Protein AF-J0L751-F1 (afdb_monomer_lite)

Secondary structure (DSSP, 8-state):
--HHHHHHHHHHHHHHHS--HHHHTT---TT-EE-HHHHHHHHTS-HHHHHHHHHHTTSEEE-TTS-EEE-TTTGGGEEEE-SSS-EEEEEGGGT-

pLDDT: mean 87.76, std 7.77, range [63.56, 96.62]

Foldseek 3Di:
DFPVVLVVVQVVVCVVPVDGPCVVVVHDQPPPWAFLCRLCVRVVHHSVVSLVLCVVVQQWDQDPVRAIDGDPVNVVFWDFDDDPHTTITGRNVSSD

Structure (mmCIF, N/CA/C/O backbone):
data_AF-J0L751-F1
#
_entry.id   AF-J0L751-F1
#
loop_
_atom_site.group_PDB
_atom_site.id
_atom_site.type_symbol
_atom_site.label_atom_id
_atom_site.label_alt_id
_atom_site.label_comp_id
_atom_site.label_asym_id
_atom_site.label_entity_id
_atom_site.label_seq_id
_atom_site.pdbx_PDB_ins_code
_atom_site.Cartn_x
_atom_site.Cartn_y
_atom_site.Cartn_z
_atom_site.occupancy
_atom_site.B_iso_or_equiv
_atom_site.auth_seq_id
_atom_site.auth_comp_id
_atom_site.auth_asym_id
_atom_site.auth_atom_id
_atom_site.pdbx_PDB_model_num
ATOM 1 N N . MET A 1 1 ? -6.114 16.726 13.302 1.00 63.56 1 MET A N 1
ATOM 2 C CA . MET A 1 1 ? -5.493 15.385 13.363 1.00 63.56 1 MET A CA 1
ATOM 3 C C . MET A 1 1 ? -5.530 14.794 11.959 1.00 63.56 1 MET A C 1
ATOM 5 O O . MET A 1 1 ? -6.594 14.843 11.349 1.00 63.56 1 MET A O 1
ATOM 9 N N . ASN A 1 2 ? -4.400 14.340 11.406 1.00 77.56 2 ASN A N 1
ATOM 10 C CA . ASN A 1 2 ? -4.378 13.682 10.088 1.00 77.56 2 ASN A CA 1
ATOM 11 C C . ASN A 1 2 ? -5.058 12.297 10.167 1.00 77.56 2 ASN A C 1
ATOM 13 O O . ASN A 1 2 ? -5.437 11.855 11.253 1.00 77.56 2 ASN A O 1
ATOM 17 N N . LEU A 1 3 ? -5.289 11.646 9.023 1.00 76.94 3 LEU A N 1
ATOM 18 C CA . LEU A 1 3 ? -5.998 10.361 8.986 1.00 76.94 3 LEU A CA 1
ATOM 19 C C . LEU A 1 3 ? -5.233 9.262 9.740 1.00 76.94 3 LEU A C 1
ATOM 21 O O . LEU A 1 3 ? -5.846 8.497 10.472 1.00 76.94 3 LEU A O 1
ATOM 25 N N . ILE A 1 4 ? -3.906 9.234 9.613 1.00 77.56 4 ILE A N 1
ATOM 26 C CA . ILE A 1 4 ? -3.043 8.271 10.307 1.00 77.56 4 ILE A CA 1
ATOM 27 C C . ILE A 1 4 ? -3.163 8.394 11.822 1.00 77.56 4 ILE A C 1
ATOM 29 O O . ILE A 1 4 ? -3.476 7.410 12.477 1.00 77.56 4 ILE A O 1
ATOM 33 N N . GLY A 1 5 ? -3.046 9.605 12.369 1.00 81.19 5 GLY A N 1
ATOM 34 C CA . GLY A 1 5 ? -3.197 9.819 13.806 1.00 81.19 5 GLY A CA 1
ATOM 35 C C . GLY A 1 5 ? -4.586 9.433 14.322 1.00 81.19 5 GLY A C 1
ATOM 36 O O . GLY A 1 5 ? -4.708 8.998 15.460 1.00 81.19 5 GLY A O 1
ATOM 37 N N . GLN A 1 6 ? -5.633 9.535 13.491 1.00 84.38 6 GLN A N 1
ATOM 38 C CA . GLN A 1 6 ? -6.958 9.009 13.845 1.00 84.38 6 GLN A CA 1
ATOM 39 C C . GLN A 1 6 ? -6.972 7.473 13.894 1.00 84.38 6 GLN A C 1
ATOM 41 O O . GLN A 1 6 ? -7.586 6.922 14.799 1.00 84.38 6 GLN A O 1
ATOM 46 N N . ILE A 1 7 ? -6.303 6.790 12.959 1.00 84.00 7 ILE A N 1
ATOM 47 C CA . ILE A 1 7 ? -6.225 5.319 12.914 1.00 84.00 7 ILE A CA 1
ATOM 48 C C . ILE A 1 7 ? -5.348 4.770 14.046 1.00 84.00 7 ILE A C 1
ATOM 50 O O . ILE A 1 7 ? -5.717 3.790 14.687 1.00 84.00 7 ILE A O 1
ATOM 54 N N . GLU A 1 8 ? -4.214 5.405 14.338 1.00 84.56 8 GLU A N 1
ATOM 55 C CA . GLU A 1 8 ? -3.333 5.019 15.447 1.00 84.56 8 GLU A CA 1
ATOM 56 C C . GLU A 1 8 ? -4.034 5.179 16.800 1.00 84.56 8 GLU A C 1
ATOM 58 O O . GLU A 1 8 ? -3.991 4.272 17.631 1.00 84.56 8 GLU A O 1
ATOM 63 N N . LEU A 1 9 ? -4.729 6.305 17.007 1.00 86.62 9 LEU A N 1
ATOM 64 C CA . LEU A 1 9 ? -5.520 6.539 18.215 1.00 86.62 9 LEU A CA 1
ATOM 65 C C . LEU A 1 9 ? -6.653 5.513 18.347 1.00 86.62 9 LEU A C 1
ATOM 67 O O . LEU A 1 9 ? -6.886 5.001 19.439 1.00 86.62 9 LEU A O 1
ATOM 71 N N . ASP A 1 10 ? -7.333 5.200 17.241 1.00 87.12 10 ASP A N 1
ATOM 72 C CA . ASP A 1 10 ? -8.372 4.170 17.203 1.00 87.12 10 ASP A CA 1
ATOM 73 C C . ASP A 1 10 ? -7.823 2.794 17.577 1.00 87.12 10 ASP A C 1
ATOM 75 O O . ASP A 1 10 ? -8.402 2.103 18.406 1.00 87.12 10 ASP A O 1
ATOM 79 N N . THR A 1 11 ? -6.662 2.432 17.028 1.00 85.31 11 THR A N 1
ATOM 80 C CA . THR A 1 11 ? -5.993 1.152 17.292 1.00 85.31 11 THR A CA 1
ATOM 81 C C . THR A 1 11 ? -5.583 1.047 18.759 1.00 85.31 11 THR A C 1
ATOM 83 O O . THR A 1 11 ? -5.820 0.027 19.404 1.00 85.31 11 THR A O 1
ATOM 86 N N . LEU A 1 12 ? -5.008 2.118 19.315 1.00 88.25 12 LEU A N 1
ATOM 87 C CA . LEU A 1 12 ? -4.658 2.188 20.730 1.00 88.25 12 LEU A CA 1
ATOM 88 C C . LEU A 1 12 ? -5.900 2.032 21.616 1.00 88.25 12 LEU A C 1
ATOM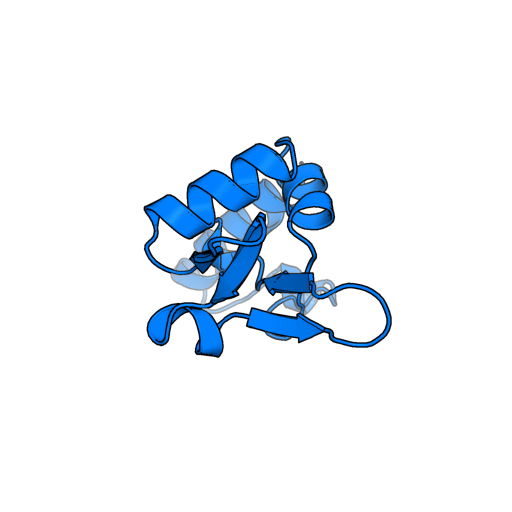 90 O O . LEU A 1 12 ? -5.862 1.280 22.588 1.00 88.25 12 LEU A O 1
ATOM 94 N N . HIS A 1 13 ? -6.988 2.729 21.278 1.00 87.94 13 HIS A N 1
ATOM 95 C CA . HIS A 1 13 ? -8.239 2.655 22.024 1.00 87.94 13 HIS A CA 1
ATOM 96 C C . HIS A 1 13 ? -8.845 1.250 21.959 1.00 87.94 13 HIS A C 1
ATOM 98 O O . HIS A 1 13 ? -9.122 0.669 23.005 1.00 87.94 13 HIS A O 1
ATOM 104 N N . LYS A 1 14 ? -8.940 0.665 20.759 1.00 87.44 14 LYS A N 1
ATOM 105 C CA . LYS A 1 14 ? -9.445 -0.694 20.533 1.00 87.44 14 LYS A CA 1
ATOM 106 C C . LYS A 1 14 ? -8.662 -1.728 21.337 1.00 87.44 14 LYS A C 1
ATOM 108 O O . LYS A 1 14 ? -9.268 -2.581 21.963 1.00 87.44 14 LYS A O 1
ATOM 113 N N . ASN A 1 15 ? -7.339 -1.604 21.433 1.00 87.25 15 ASN A N 1
ATOM 114 C CA . ASN A 1 15 ? -6.521 -2.510 22.252 1.00 87.25 15 ASN A CA 1
ATOM 115 C C . ASN A 1 15 ? -6.769 -2.389 23.769 1.00 87.25 15 ASN A C 1
ATOM 117 O O . ASN A 1 15 ? -6.386 -3.281 24.522 1.00 87.25 15 ASN A O 1
ATOM 121 N N . GLN A 1 16 ? -7.348 -1.279 24.238 1.00 91.44 16 GLN A N 1
ATOM 122 C CA . GLN A 1 16 ? -7.658 -1.049 25.654 1.00 91.44 16 GLN A CA 1
ATOM 123 C C . GLN A 1 16 ? -9.111 -1.377 26.005 1.00 91.44 16 GLN A C 1
ATOM 125 O O . GLN A 1 16 ? -9.388 -1.732 27.150 1.00 91.44 16 GLN A O 1
ATOM 130 N N . THR A 1 17 ? -10.034 -1.204 25.058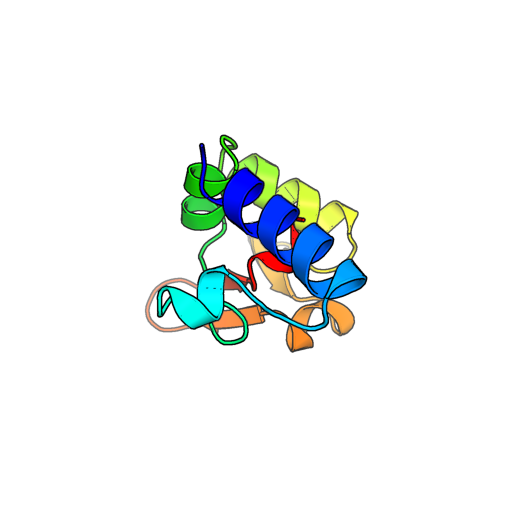 1.00 91.56 17 THR A N 1
ATOM 131 C CA . THR A 1 17 ? -11.481 -1.250 25.313 1.00 91.56 17 THR A CA 1
ATOM 132 C C . THR A 1 17 ? -12.233 -2.278 24.469 1.00 91.56 17 THR A C 1
ATOM 134 O O . THR A 1 17 ? -13.421 -2.469 24.705 1.00 91.56 17 THR A O 1
ATOM 137 N N . ASP A 1 18 ? -11.574 -2.918 23.498 1.00 87.25 18 ASP A N 1
ATOM 138 C CA . ASP A 1 18 ? -12.174 -3.710 22.413 1.00 87.25 18 ASP A CA 1
ATOM 139 C C . ASP A 1 18 ? -13.167 -2.924 21.525 1.00 87.25 18 ASP A C 1
ATOM 141 O O . ASP A 1 18 ? -13.905 -3.506 20.730 1.00 87.25 18 ASP A O 1
ATOM 145 N N . GLU A 1 19 ? -13.169 -1.585 21.588 1.00 86.50 19 GLU A N 1
ATOM 146 C CA . GLU A 1 19 ? -14.060 -0.729 20.795 1.00 86.50 19 GLU A CA 1
ATOM 147 C C . GLU A 1 19 ? -13.300 0.092 19.738 1.00 86.50 19 GLU A C 1
ATOM 149 O O . GLU A 1 19 ? -12.307 0.744 20.048 1.00 86.50 19 GLU A O 1
ATOM 154 N N . SER A 1 20 ? -13.806 0.151 18.497 1.00 81.81 20 SER A N 1
ATOM 155 C CA . SER A 1 20 ? -13.319 1.102 17.480 1.00 81.81 20 SER A CA 1
ATOM 156 C C . SER A 1 20 ? -14.161 2.383 17.478 1.00 81.81 20 SER A C 1
ATOM 158 O O . SER A 1 20 ? -15.370 2.379 17.229 1.00 81.81 20 SER A O 1
ATOM 160 N N . LEU A 1 21 ? -13.508 3.513 17.731 1.00 83.44 21 LEU A N 1
ATOM 161 C CA . LEU A 1 21 ? -14.060 4.858 17.587 1.00 83.44 21 LEU A CA 1
ATOM 162 C C . LEU A 1 21 ? -14.331 5.195 16.116 1.00 83.44 21 LEU A C 1
ATOM 164 O O . LEU A 1 21 ? -15.305 5.882 15.814 1.00 83.44 21 LEU A O 1
ATOM 168 N N . LEU A 1 22 ? -13.496 4.718 15.192 1.00 84.19 22 LEU A N 1
ATOM 169 C CA . LEU A 1 22 ? -13.682 4.933 13.758 1.00 84.19 22 LEU A CA 1
ATOM 170 C C . LEU A 1 22 ? -14.909 4.190 13.231 1.00 84.19 22 LEU A C 1
ATOM 172 O O . LEU A 1 22 ? -15.711 4.805 12.526 1.00 84.19 22 LEU A O 1
ATOM 176 N N . GLU A 1 23 ? -15.121 2.936 13.636 1.00 82.31 23 GLU A N 1
ATOM 177 C CA . GLU A 1 23 ? -16.338 2.189 13.293 1.00 82.31 23 GLU A CA 1
ATOM 178 C C . 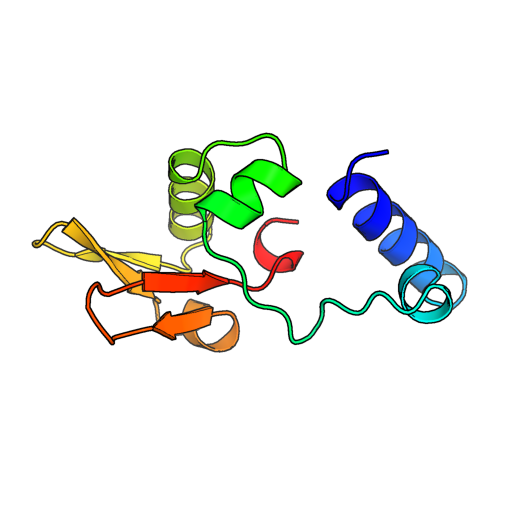GLU A 1 23 ? -17.590 2.871 13.857 1.00 82.31 23 GLU A C 1
ATOM 180 O O . GLU A 1 23 ? -18.568 3.053 13.128 1.00 82.31 23 GLU A O 1
ATOM 185 N N . LYS A 1 24 ? -17.543 3.349 15.112 1.00 79.62 24 LYS A N 1
ATOM 186 C CA . LYS A 1 24 ? -18.628 4.146 15.720 1.00 79.62 24 LYS A CA 1
ATOM 187 C C . LYS A 1 24 ? -18.935 5.430 14.935 1.00 79.62 24 LYS A C 1
ATOM 189 O O . LYS A 1 24 ? -20.070 5.898 14.943 1.00 79.62 24 LYS A O 1
ATOM 194 N N . LEU A 1 25 ? -17.945 5.985 14.234 1.00 77.81 25 LEU A N 1
ATOM 195 C CA . LEU A 1 25 ? -18.079 7.147 13.347 1.00 77.81 25 LEU A CA 1
ATOM 196 C C . LEU A 1 25 ? -18.378 6.769 11.882 1.00 77.81 25 LEU A C 1
ATOM 198 O O . LEU A 1 25 ? -18.350 7.641 11.011 1.00 77.81 25 LEU A O 1
ATOM 202 N N . GLY A 1 26 ? -18.646 5.491 11.591 1.00 74.50 26 GLY A N 1
ATOM 203 C CA . GLY A 1 26 ? -18.955 4.986 10.250 1.00 74.50 26 GLY A CA 1
ATOM 204 C C . GLY A 1 26 ? -17.756 4.923 9.298 1.00 74.50 26 GLY A C 1
ATOM 205 O O . GLY A 1 26 ? -17.938 4.824 8.085 1.00 74.50 26 GLY A O 1
ATOM 206 N N . LYS A 1 27 ? -16.527 5.003 9.815 1.00 76.94 27 LYS A N 1
ATOM 207 C CA . LYS A 1 27 ? -15.286 4.905 9.039 1.00 76.94 27 LYS A CA 1
ATOM 208 C C . LYS A 1 27 ? -14.685 3.512 9.222 1.00 76.94 27 LYS A C 1
ATOM 210 O O . LYS A 1 27 ? -14.143 3.216 10.278 1.00 76.94 27 LYS A O 1
ATOM 215 N N . ASN A 1 28 ? -14.736 2.679 8.185 1.00 75.00 28 ASN A N 1
ATOM 216 C CA . ASN A 1 28 ? -14.063 1.378 8.161 1.00 75.00 28 ASN A CA 1
ATOM 217 C C . ASN A 1 28 ? -13.089 1.321 6.970 1.00 75.00 28 ASN A C 1
ATOM 219 O O . ASN A 1 28 ? -13.467 1.624 5.837 1.00 75.00 28 ASN A O 1
ATOM 223 N N . PHE A 1 29 ? -11.836 0.942 7.240 1.00 75.94 29 PHE A N 1
ATOM 224 C CA . PHE A 1 29 ? -10.762 0.843 6.249 1.00 75.94 29 PHE A CA 1
ATOM 225 C C . PHE A 1 29 ? -10.268 -0.591 6.001 1.00 75.94 29 PHE A C 1
ATOM 227 O O . PHE A 1 29 ? -9.423 -0.766 5.126 1.00 75.94 29 PHE A O 1
ATOM 234 N N . GLU A 1 30 ? -10.781 -1.607 6.710 1.00 70.00 30 GLU A N 1
ATOM 235 C CA . GLU A 1 30 ? -10.302 -3.001 6.619 1.00 70.00 30 GLU A CA 1
ATOM 236 C C . GLU A 1 30 ? -10.345 -3.534 5.181 1.00 70.00 30 GLU A C 1
ATOM 238 O O . GLU A 1 30 ? -9.410 -4.186 4.723 1.00 70.00 30 GLU A O 1
ATOM 243 N N . ASN A 1 31 ? -11.381 -3.165 4.425 1.00 72.69 31 ASN A N 1
ATOM 244 C CA . ASN A 1 31 ? -11.569 -3.586 3.033 1.00 72.69 31 ASN A CA 1
ATOM 245 C C . ASN A 1 31 ? -11.276 -2.471 2.015 1.00 72.69 31 ASN A C 1
ATOM 247 O O . ASN A 1 31 ? -11.712 -2.537 0.865 1.00 72.69 31 ASN A O 1
ATOM 251 N N . SER A 1 32 ? -10.579 -1.413 2.436 1.00 86.94 32 SER A N 1
ATOM 252 C CA . SER A 1 32 ? -10.237 -0.287 1.569 1.00 86.94 32 SER A CA 1
ATOM 253 C C . SER A 1 32 ? -8.819 -0.418 1.026 1.00 86.94 32 SER A C 1
ATOM 255 O O . SER A 1 32 ? -7.867 -0.650 1.769 1.00 86.94 32 SER A O 1
ATOM 257 N N . TYR A 1 33 ? -8.678 -0.194 -0.280 1.00 92.19 33 TYR A N 1
ATOM 258 C CA . TYR A 1 33 ? -7.401 -0.253 -0.983 1.00 92.19 33 TYR A CA 1
ATOM 259 C C . TYR A 1 33 ? -7.114 1.084 -1.654 1.00 92.19 33 TYR A C 1
ATOM 261 O O . TYR A 1 33 ? -7.966 1.642 -2.353 1.00 92.19 33 TYR A O 1
ATOM 269 N N . PHE A 1 34 ? -5.887 1.562 -1.490 1.00 92.88 34 PHE A N 1
ATOM 270 C CA . PHE A 1 34 ? -5.465 2.889 -1.919 1.00 92.88 34 PHE A CA 1
ATOM 271 C C . PHE A 1 34 ? -4.217 2.815 -2.791 1.00 92.88 34 PHE A C 1
ATOM 273 O O . PHE A 1 34 ? -3.319 2.008 -2.555 1.00 92.88 34 PHE A O 1
ATOM 280 N N . LEU A 1 35 ? -4.136 3.676 -3.799 1.00 94.25 35 LEU A N 1
ATOM 281 C CA . LEU A 1 35 ? -2.913 3.861 -4.572 1.00 94.25 35 LEU A CA 1
ATOM 282 C C . LEU A 1 35 ? -1.794 4.393 -3.663 1.00 94.25 35 LEU A C 1
ATOM 284 O O . LEU A 1 35 ? -2.071 5.161 -2.738 1.00 94.25 35 LEU A O 1
ATOM 288 N N . PRO A 1 36 ? -0.516 4.117 -3.977 1.00 94.56 36 PRO A N 1
ATOM 289 C CA . PRO A 1 36 ? 0.614 4.707 -3.261 1.00 94.56 36 PRO A CA 1
ATOM 290 C C . PRO A 1 36 ? 0.543 6.238 -3.155 1.00 94.56 36 PRO A C 1
ATOM 292 O O . PRO A 1 36 ? 0.930 6.817 -2.147 1.00 94.56 36 PRO A O 1
ATOM 295 N N . THR A 1 37 ? 0.002 6.918 -4.169 1.00 94.12 37 THR A N 1
ATOM 296 C CA . THR A 1 37 ? -0.207 8.375 -4.153 1.00 94.12 37 THR A CA 1
ATOM 297 C C . THR A 1 37 ? -1.324 8.823 -3.211 1.00 94.12 37 THR A C 1
ATOM 299 O O . THR A 1 37 ? -1.240 9.912 -2.648 1.00 94.12 37 THR A O 1
ATOM 302 N N . GLU A 1 38 ? -2.368 8.014 -3.033 1.00 92.75 38 GLU A N 1
ATOM 303 C CA . GLU A 1 38 ? -3.451 8.273 -2.079 1.00 92.75 38 GLU A CA 1
ATOM 304 C C . GLU A 1 38 ? -2.956 8.049 -0.649 1.00 92.75 38 GLU A C 1
ATOM 306 O O . GLU A 1 38 ? -3.136 8.925 0.195 1.00 92.75 38 GLU A O 1
ATOM 311 N N . LEU A 1 39 ? -2.239 6.947 -0.411 1.00 91.88 39 LEU A N 1
ATOM 312 C CA . LEU A 1 39 ? -1.580 6.664 0.867 1.00 91.88 39 LEU A CA 1
ATOM 313 C C . LEU A 1 39 ? -0.593 7.765 1.243 1.00 91.88 39 LEU A C 1
ATOM 315 O O . LEU A 1 39 ? -0.636 8.258 2.363 1.00 91.88 39 LEU A O 1
ATOM 319 N N . GLY A 1 40 ? 0.219 8.223 0.288 1.00 91.00 40 GLY A N 1
ATOM 320 C CA . GLY A 1 40 ? 1.146 9.327 0.507 1.00 91.00 40 GLY A CA 1
ATOM 321 C C . GLY A 1 40 ? 0.438 10.593 0.999 1.00 91.00 40 GLY A C 1
ATOM 322 O O . GLY A 1 40 ? 0.831 11.184 2.001 1.00 91.00 40 GLY A O 1
ATOM 323 N N . LYS A 1 41 ? -0.688 10.973 0.379 1.00 89.69 41 LYS A N 1
ATOM 324 C CA . LYS A 1 41 ? -1.490 12.119 0.850 1.00 89.69 41 LYS A CA 1
ATOM 325 C C . LYS A 1 41 ? -2.008 11.930 2.278 1.00 89.69 41 LYS A C 1
ATOM 327 O O . LYS A 1 41 ? -2.094 12.905 3.019 1.00 89.69 41 LYS A O 1
ATOM 332 N N . MET A 1 42 ? -2.365 10.704 2.659 1.00 85.50 42 MET A N 1
ATOM 333 C CA . MET A 1 42 ? -2.872 10.388 3.998 1.00 85.50 42 MET A CA 1
ATOM 334 C C . MET A 1 42 ? -1.768 10.427 5.060 1.00 85.50 42 MET A C 1
ATOM 336 O O . MET A 1 42 ? -2.032 10.867 6.181 1.00 85.50 42 MET A O 1
ATOM 340 N N . THR A 1 43 ? -0.552 10.006 4.703 1.00 82.81 43 THR A N 1
ATOM 341 C CA . THR A 1 43 ? 0.611 9.898 5.599 1.00 82.81 43 THR A CA 1
ATOM 342 C C . THR A 1 43 ? 1.521 11.129 5.585 1.00 82.81 43 THR A C 1
ATOM 344 O O . THR A 1 43 ? 2.411 11.234 6.424 1.00 82.81 43 THR A O 1
ATOM 347 N N . GLY A 1 44 ? 1.313 12.073 4.662 1.00 87.12 44 GLY A N 1
ATOM 348 C CA . GLY A 1 44 ? 2.210 13.215 4.461 1.00 87.12 44 GLY A CA 1
ATOM 349 C C . GLY A 1 44 ? 3.479 12.875 3.668 1.00 87.12 44 GLY A C 1
ATOM 350 O O . GLY A 1 44 ? 4.466 13.594 3.776 1.00 87.12 44 GLY A O 1
ATOM 351 N N . MET A 1 45 ? 3.455 11.796 2.883 1.00 89.62 45 MET A N 1
ATOM 352 C CA . MET A 1 45 ? 4.556 11.320 2.039 1.00 89.62 45 MET A CA 1
ATOM 353 C C . MET A 1 45 ? 4.207 11.434 0.547 1.00 89.62 45 MET A C 1
ATOM 355 O O . MET A 1 45 ? 3.051 11.577 0.145 1.00 89.62 45 MET A O 1
ATOM 359 N N . SER A 1 46 ? 5.200 11.323 -0.324 1.00 95.56 46 SER A N 1
ATOM 360 C CA . SER A 1 46 ? 4.983 11.113 -1.755 1.00 95.56 46 SER A CA 1
ATOM 361 C C . SER A 1 46 ? 4.631 9.652 -2.060 1.00 95.56 46 SER A C 1
ATOM 363 O O . SER A 1 46 ? 4.999 8.726 -1.339 1.00 95.56 46 SER A O 1
ATOM 365 N N . GLY A 1 47 ? 3.977 9.407 -3.200 1.00 94.44 47 GLY A N 1
ATOM 366 C CA . GLY A 1 47 ? 3.741 8.032 -3.658 1.00 94.44 47 GLY A CA 1
ATOM 367 C C . GLY A 1 47 ? 5.032 7.255 -3.953 1.00 94.44 47 GLY A C 1
ATOM 368 O O . GLY A 1 47 ? 5.037 6.029 -3.883 1.00 94.44 47 GLY A O 1
ATOM 369 N N . ALA A 1 48 ? 6.135 7.948 -4.257 1.00 95.50 48 ALA A N 1
ATOM 370 C CA . ALA A 1 48 ? 7.443 7.325 -4.443 1.00 95.50 48 ALA A CA 1
ATOM 371 C C . ALA A 1 48 ? 8.007 6.796 -3.115 1.00 95.50 48 ALA A C 1
ATOM 373 O O . ALA A 1 48 ? 8.491 5.668 -3.066 1.00 95.50 48 ALA A O 1
ATOM 374 N N . GLU A 1 49 ? 7.876 7.569 -2.035 1.00 96.00 49 GLU A N 1
ATOM 375 C CA . GLU A 1 49 ? 8.260 7.137 -0.687 1.00 96.00 49 GLU A CA 1
ATOM 376 C C . GLU A 1 49 ? 7.426 5.943 -0.219 1.00 96.00 49 GLU A C 1
ATOM 378 O O . GLU A 1 49 ? 7.988 4.974 0.286 1.00 96.00 49 GLU A O 1
ATOM 383 N N . ILE A 1 50 ? 6.112 5.953 -0.470 1.00 96.31 50 ILE A N 1
ATOM 384 C CA . ILE A 1 50 ? 5.250 4.799 -0.172 1.00 96.31 50 ILE A CA 1
ATOM 385 C C . ILE A 1 50 ? 5.710 3.552 -0.930 1.00 96.31 50 ILE A C 1
ATOM 387 O O . ILE A 1 50 ? 5.821 2.479 -0.338 1.00 96.31 50 ILE A O 1
ATOM 391 N N . ASN A 1 51 ? 6.032 3.681 -2.220 1.00 96.31 51 ASN A N 1
ATOM 392 C CA . ASN A 1 51 ? 6.524 2.544 -2.994 1.00 96.31 51 ASN A CA 1
ATOM 393 C C . ASN A 1 51 ? 7.830 1.971 -2.431 1.00 96.31 51 ASN A C 1
ATOM 395 O O . ASN A 1 51 ? 7.977 0.751 -2.359 1.00 96.31 51 ASN A O 1
ATOM 399 N N . LEU A 1 52 ? 8.740 2.842 -1.993 1.00 95.62 52 LEU A N 1
ATOM 400 C CA . LEU A 1 52 ? 9.995 2.439 -1.369 1.00 95.62 52 LEU A CA 1
ATOM 401 C C . LEU A 1 52 ? 9.770 1.743 -0.018 1.00 95.62 52 LEU A C 1
ATOM 403 O O . LEU A 1 52 ? 10.477 0.793 0.304 1.00 95.62 52 LEU A O 1
ATOM 407 N N . ILE A 1 53 ? 8.793 2.190 0.780 1.00 95.25 53 ILE A N 1
ATOM 408 C CA . ILE A 1 53 ? 8.420 1.527 2.041 1.00 95.25 53 ILE A CA 1
ATOM 409 C C . ILE A 1 53 ? 7.917 0.110 1.765 1.00 95.25 53 ILE A C 1
ATOM 411 O O . ILE A 1 53 ? 8.394 -0.836 2.384 1.00 95.25 53 ILE A O 1
ATOM 415 N N . LEU A 1 54 ? 6.993 -0.050 0.817 1.00 95.94 54 LEU A N 1
ATOM 416 C CA . LEU A 1 54 ? 6.428 -1.352 0.451 1.00 95.94 54 LEU A CA 1
ATOM 417 C C . LEU A 1 54 ? 7.496 -2.318 -0.085 1.00 95.94 54 LEU A C 1
ATOM 419 O O . LEU A 1 54 ? 7.480 -3.504 0.241 1.00 95.94 54 LEU A O 1
ATOM 423 N N . GLU A 1 55 ? 8.447 -1.810 -0.870 1.00 95.94 55 GLU A N 1
ATOM 424 C CA . GLU A 1 55 ? 9.595 -2.584 -1.350 1.00 95.94 55 GLU A CA 1
ATOM 425 C C . GLU A 1 55 ? 10.514 -3.008 -0.196 1.00 95.94 55 GLU A C 1
ATOM 427 O O . GLU A 1 55 ? 10.834 -4.187 -0.062 1.00 95.94 55 GLU A O 1
ATOM 432 N N . LYS A 1 56 ? 10.862 -2.085 0.713 1.00 95.12 56 LYS A N 1
ATOM 433 C CA . LYS A 1 56 ? 11.660 -2.388 1.917 1.00 95.12 56 LYS A CA 1
ATOM 434 C C . LYS A 1 56 ? 10.970 -3.370 2.866 1.00 95.12 56 LYS A C 1
ATOM 436 O O . LYS A 1 56 ? 11.656 -4.144 3.526 1.00 95.12 56 LYS A O 1
ATOM 441 N N . LYS A 1 57 ? 9.633 -3.356 2.929 1.00 94.00 57 LYS A N 1
ATOM 442 C CA . LYS A 1 57 ? 8.825 -4.342 3.667 1.00 94.00 57 LYS A CA 1
ATOM 443 C C . LYS A 1 57 ? 8.744 -5.703 2.950 1.00 94.00 57 LYS A C 1
ATOM 445 O O . LYS A 1 57 ? 8.154 -6.630 3.494 1.00 94.00 57 LYS A O 1
ATOM 450 N N . GLY A 1 58 ? 9.327 -5.852 1.756 1.00 95.31 58 GLY A N 1
ATOM 451 C CA . GLY A 1 58 ? 9.317 -7.106 0.998 1.00 95.31 58 GLY A CA 1
ATOM 452 C C . GLY A 1 58 ? 7.939 -7.466 0.439 1.00 95.31 58 GLY A C 1
ATOM 453 O O . GLY A 1 58 ? 7.627 -8.646 0.285 1.00 95.31 58 GLY A O 1
ATOM 454 N N . LEU A 1 59 ? 7.100 -6.462 0.167 1.00 96.62 59 LEU A N 1
ATOM 455 C CA . LEU A 1 59 ? 5.728 -6.658 -0.313 1.00 96.62 59 LEU A CA 1
ATOM 456 C C . LEU A 1 59 ? 5.600 -6.446 -1.817 1.00 96.62 59 LEU A C 1
ATOM 458 O O . LEU A 1 59 ? 4.735 -7.045 -2.450 1.00 96.62 59 LEU A O 1
ATOM 462 N N . GLN A 1 60 ? 6.475 -5.637 -2.406 1.00 96.31 60 GLN A N 1
ATOM 463 C CA . GLN A 1 60 ? 6.515 -5.410 -3.845 1.00 96.31 60 GLN A CA 1
ATOM 464 C C . GLN A 1 60 ? 7.944 -5.287 -4.355 1.00 96.31 60 GLN A C 1
ATOM 466 O O . GLN A 1 60 ? 8.875 -5.078 -3.584 1.00 96.31 60 GLN A O 1
ATOM 471 N N . PHE A 1 61 ? 8.095 -5.381 -5.668 1.00 95.81 61 PHE A N 1
ATOM 472 C CA . PHE A 1 61 ? 9.345 -5.131 -6.369 1.00 95.81 61 PHE A CA 1
ATOM 473 C C . PHE A 1 61 ? 9.060 -4.418 -7.686 1.00 95.81 61 PHE A C 1
ATOM 475 O O . PHE A 1 61 ? 7.942 -4.472 -8.212 1.00 95.81 61 PHE A O 1
ATOM 482 N N . ARG A 1 62 ? 10.076 -3.750 -8.226 1.00 94.12 62 ARG A N 1
ATOM 483 C CA . ARG A 1 62 ? 10.009 -3.161 -9.560 1.00 94.12 62 ARG A CA 1
ATOM 484 C C . ARG A 1 62 ? 10.641 -4.111 -10.570 1.00 94.12 62 ARG A C 1
ATOM 486 O O . ARG A 1 62 ? 11.799 -4.485 -10.410 1.00 94.12 62 ARG A O 1
ATOM 493 N N . ASP A 1 63 ? 9.878 -4.522 -11.580 1.00 93.06 63 ASP A N 1
ATOM 494 C CA . ASP A 1 63 ? 10.386 -5.404 -12.632 1.00 93.06 63 ASP A CA 1
ATOM 495 C C . ASP A 1 63 ? 11.308 -4.666 -13.624 1.00 93.06 63 ASP A C 1
ATOM 497 O O . ASP A 1 63 ? 11.475 -3.444 -13.573 1.00 93.06 63 ASP A O 1
ATOM 501 N N . GLU A 1 64 ? 11.906 -5.420 -14.548 1.00 93.75 64 GLU A N 1
ATOM 502 C CA . GLU A 1 64 ? 12.816 -4.911 -15.586 1.00 93.75 64 GLU A CA 1
ATOM 503 C C . GLU A 1 64 ? 12.183 -3.865 -16.522 1.00 93.75 64 GLU A C 1
ATOM 505 O O . GLU A 1 64 ? 12.892 -3.054 -17.113 1.00 93.75 64 GLU A O 1
ATOM 510 N N . ASN A 1 65 ? 10.849 -3.828 -16.610 1.00 91.00 65 ASN A N 1
ATOM 511 C CA . ASN A 1 65 ? 10.092 -2.857 -17.402 1.00 91.00 65 ASN A CA 1
ATOM 512 C C . ASN A 1 65 ? 9.688 -1.624 -16.576 1.00 91.00 65 ASN A C 1
ATOM 514 O O . ASN A 1 65 ? 8.957 -0.752 -17.052 1.00 91.00 65 ASN A O 1
ATOM 518 N N . GLY A 1 66 ? 10.143 -1.539 -15.325 1.00 89.50 66 GLY A N 1
ATOM 519 C CA . GLY A 1 66 ? 9.829 -0.444 -14.423 1.00 89.50 66 GLY A CA 1
ATOM 520 C C . GLY A 1 66 ? 8.425 -0.520 -13.821 1.00 89.50 66 GLY A C 1
ATOM 521 O O . GLY A 1 66 ? 7.968 0.495 -13.281 1.00 89.50 66 GLY A O 1
ATOM 522 N N . ILE A 1 67 ? 7.756 -1.674 -13.892 1.00 91.00 67 ILE A N 1
ATOM 523 C CA . ILE A 1 67 ? 6.398 -1.901 -13.387 1.00 91.00 67 ILE A CA 1
ATOM 524 C C . ILE A 1 67 ? 6.472 -2.461 -11.963 1.00 91.00 67 ILE A C 1
ATOM 526 O O . ILE A 1 67 ? 7.208 -3.407 -11.688 1.00 91.00 67 ILE A O 1
ATOM 530 N N . TRP A 1 68 ? 5.697 -1.880 -11.045 1.00 93.56 68 TRP A N 1
ATOM 531 C CA . TRP A 1 68 ? 5.557 -2.403 -9.685 1.00 93.56 68 TRP A CA 1
ATOM 532 C C . TRP A 1 68 ? 4.705 -3.664 -9.682 1.00 93.56 68 TRP A C 1
ATOM 534 O O . TRP A 1 68 ? 3.596 -3.651 -10.212 1.00 93.56 68 TRP A O 1
ATOM 544 N N . ARG A 1 69 ? 5.208 -4.729 -9.059 1.00 94.44 69 ARG A N 1
ATOM 545 C CA . ARG A 1 69 ? 4.514 -6.010 -8.907 1.00 94.44 69 ARG A CA 1
ATOM 546 C C . ARG A 1 69 ? 4.536 -6.467 -7.452 1.00 94.44 69 ARG A C 1
ATOM 548 O O . ARG A 1 69 ? 5.545 -6.257 -6.775 1.00 94.44 69 ARG A O 1
ATOM 555 N N . PRO A 1 70 ? 3.468 -7.115 -6.962 1.00 95.62 70 PRO A N 1
ATOM 556 C CA . PRO A 1 70 ? 3.461 -7.653 -5.617 1.00 95.62 70 PRO A CA 1
ATOM 557 C C . PRO A 1 70 ? 4.339 -8.906 -5.550 1.00 95.62 70 PRO A C 1
ATOM 559 O O . PRO A 1 70 ? 4.372 -9.728 -6.471 1.00 95.62 70 PRO A O 1
ATOM 562 N N . ILE A 1 71 ? 5.024 -9.074 -4.426 1.00 95.12 71 ILE A N 1
ATOM 563 C CA . ILE A 1 71 ? 5.632 -10.347 -4.035 1.00 95.12 71 ILE A CA 1
ATOM 564 C C . ILE A 1 71 ? 4.517 -11.254 -3.492 1.00 95.12 71 ILE A C 1
ATOM 566 O O . ILE A 1 71 ? 3.449 -10.772 -3.119 1.00 95.12 71 ILE A O 1
ATOM 570 N N . SER A 1 72 ? 4.732 -12.572 -3.439 1.00 92.31 72 SER A N 1
ATOM 571 C CA . SER A 1 72 ? 3.740 -13.539 -2.938 1.00 92.31 72 SER A CA 1
ATOM 572 C C . SER A 1 72 ? 3.123 -13.149 -1.588 1.00 92.31 72 SER A C 1
ATOM 574 O O . SER A 1 72 ? 1.914 -13.264 -1.435 1.00 92.31 72 SER A O 1
ATOM 576 N N . SER A 1 73 ? 3.923 -12.636 -0.648 1.00 89.81 73 SER A N 1
ATOM 577 C CA . SER A 1 73 ? 3.467 -12.121 0.655 1.00 89.81 73 SER A CA 1
ATOM 578 C C . SER A 1 73 ? 2.653 -10.827 0.554 1.00 89.81 73 SER A C 1
ATOM 580 O O . SER A 1 73 ? 1.776 -10.589 1.371 1.00 89.81 73 SER A O 1
ATOM 582 N N . GLY A 1 74 ? 2.924 -9.980 -0.441 1.00 91.38 74 GLY A N 1
ATOM 583 C CA . GLY A 1 74 ? 2.207 -8.722 -0.652 1.00 91.38 74 GLY A CA 1
ATOM 584 C C . GLY A 1 74 ? 0.827 -8.891 -1.284 1.00 91.38 74 GLY A C 1
ATOM 585 O O . GLY A 1 74 ? -0.018 -8.014 -1.128 1.00 91.38 74 GLY A O 1
ATOM 586 N N . LYS A 1 75 ? 0.574 -10.017 -1.965 1.00 93.00 75 LYS A N 1
ATOM 587 C CA . LYS A 1 75 ? -0.691 -10.268 -2.675 1.00 93.00 75 LYS A CA 1
ATOM 588 C C . LYS A 1 75 ? -1.917 -10.272 -1.768 1.00 93.00 75 LYS A C 1
ATOM 590 O O . LYS A 1 75 ? -2.978 -9.860 -2.215 1.00 93.00 75 LYS A O 1
ATOM 595 N N . GLU A 1 76 ? -1.772 -10.702 -0.518 1.00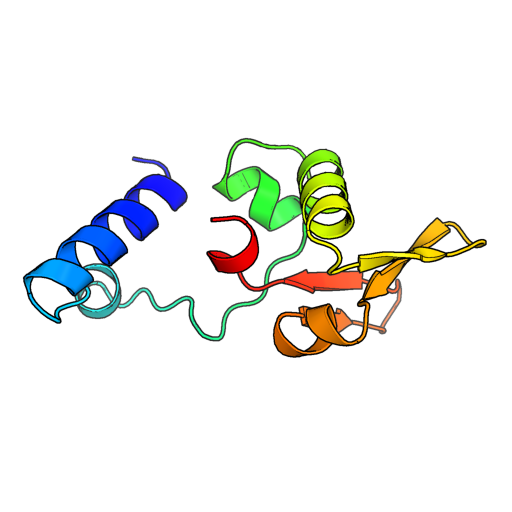 91.31 76 GLU A N 1
ATOM 596 C CA . GLU A 1 76 ? -2.865 -10.701 0.463 1.00 91.31 76 GLU A CA 1
ATOM 597 C C . GLU A 1 76 ? -3.366 -9.282 0.775 1.00 91.31 76 GLU A C 1
ATOM 599 O O . GLU A 1 76 ? -4.545 -9.077 1.051 1.00 91.31 76 GLU A O 1
ATOM 604 N N . PHE A 1 77 ? -2.487 -8.285 0.652 1.00 92.75 77 PHE A N 1
ATOM 605 C CA . PHE A 1 77 ? -2.747 -6.916 1.091 1.00 92.75 77 PHE A CA 1
ATOM 606 C C . PHE A 1 77 ? -2.945 -5.925 -0.055 1.00 92.75 77 PHE A C 1
ATOM 608 O O . PHE A 1 77 ? -3.045 -4.712 0.175 1.00 92.75 77 PHE A O 1
ATOM 615 N N . CYS A 1 78 ? -2.968 -6.418 -1.297 1.00 94.06 78 CYS A N 1
ATOM 616 C CA . CYS A 1 78 ? -3.017 -5.572 -2.477 1.00 94.06 78 CYS A CA 1
ATOM 617 C C . CYS A 1 78 ? -4.092 -5.987 -3.483 1.00 94.06 78 CYS A C 1
ATOM 619 O O . CYS A 1 78 ? -4.459 -7.154 -3.594 1.00 94.06 78 CYS A O 1
ATOM 621 N N . LEU A 1 79 ? -4.551 -5.011 -4.263 1.00 93.75 79 LEU A N 1
ATOM 622 C CA . LEU A 1 79 ? -5.346 -5.233 -5.464 1.00 93.75 79 LEU A CA 1
ATOM 623 C C . LEU A 1 79 ? -4.545 -4.817 -6.692 1.00 93.75 79 LEU A C 1
ATOM 625 O O . LEU A 1 79 ? -4.118 -3.665 -6.810 1.00 93.75 79 LEU A O 1
ATOM 629 N N . GLU A 1 80 ? -4.401 -5.753 -7.626 1.00 92.44 80 GLU A N 1
ATOM 630 C CA . GLU A 1 80 ? -3.865 -5.495 -8.958 1.00 92.44 80 GLU A CA 1
ATOM 631 C C . GLU A 1 80 ? -4.976 -4.929 -9.855 1.00 92.44 80 GLU A C 1
ATOM 633 O O . GLU A 1 80 ? -6.026 -5.545 -10.041 1.00 92.44 80 GLU A O 1
ATOM 638 N N . ILE A 1 81 ? -4.756 -3.745 -10.428 1.00 89.06 81 ILE A N 1
ATOM 639 C CA . ILE A 1 81 ? -5.693 -3.087 -11.344 1.00 89.06 81 ILE A CA 1
ATOM 640 C C . ILE A 1 81 ? -5.046 -3.008 -12.724 1.00 89.06 81 ILE A C 1
ATOM 642 O O . ILE A 1 81 ? -3.988 -2.403 -12.890 1.00 89.06 81 ILE A O 1
ATOM 646 N N . GLY A 1 82 ? -5.684 -3.636 -13.716 1.00 73.69 82 GLY A N 1
ATOM 647 C CA . GLY A 1 82 ? -5.086 -3.909 -15.028 1.00 73.69 82 GLY A CA 1
ATOM 648 C C . GLY A 1 82 ? -5.723 -3.215 -16.236 1.00 73.69 82 GLY A C 1
ATOM 649 O O . GLY A 1 82 ? -5.439 -3.618 -17.355 1.00 73.69 82 GLY A O 1
ATOM 650 N N . ASN A 1 83 ? -6.585 -2.205 -16.065 1.00 66.56 83 ASN A N 1
ATOM 651 C CA . ASN A 1 83 ? -7.399 -1.716 -17.193 1.00 66.56 83 ASN A CA 1
ATOM 652 C C . ASN A 1 83 ? -6.609 -0.966 -18.282 1.00 66.56 83 ASN A C 1
ATOM 654 O O . ASN A 1 83 ? -6.790 -1.232 -19.464 1.00 66.56 83 ASN A O 1
ATOM 658 N N . LYS A 1 84 ? -5.766 0.006 -17.913 1.00 69.94 84 LYS A N 1
ATOM 659 C CA . LYS A 1 84 ? -5.002 0.831 -18.880 1.00 69.94 84 LYS A CA 1
ATOM 660 C C . LYS A 1 84 ? -3.531 0.978 -18.504 1.00 69.94 84 LYS A C 1
ATOM 662 O O . LYS A 1 84 ? -2.674 1.069 -19.373 1.00 69.94 84 LYS A O 1
ATOM 667 N N . PHE A 1 85 ? -3.254 0.969 -17.207 1.00 75.88 85 PHE A N 1
ATOM 668 C CA . PHE A 1 85 ? -1.924 0.925 -16.621 1.00 75.88 85 PHE A CA 1
ATOM 669 C C . PHE A 1 85 ? -1.968 -0.093 -15.491 1.00 75.88 85 PHE 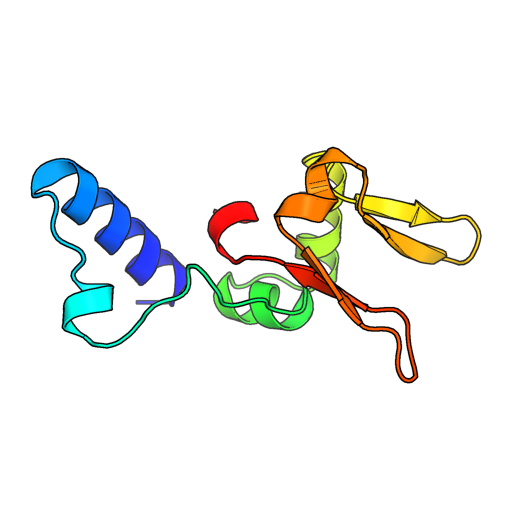A C 1
ATOM 671 O O . PHE A 1 85 ? -2.956 -0.122 -14.757 1.00 75.88 85 PHE A O 1
ATOM 678 N N . HIS A 1 86 ? -0.922 -0.905 -15.358 1.00 83.69 86 HIS A N 1
ATOM 679 C CA . HIS A 1 86 ? -0.802 -1.802 -14.217 1.00 83.69 86 HIS A CA 1
ATOM 680 C C . HIS A 1 86 ? -0.569 -0.968 -12.956 1.00 83.69 86 HIS A C 1
ATOM 682 O O . HIS A 1 86 ? 0.379 -0.180 -12.890 1.00 83.69 86 HIS A O 1
ATOM 688 N N . GLN A 1 87 ? -1.467 -1.094 -11.985 1.00 88.38 87 GLN A N 1
ATOM 689 C CA . GLN A 1 87 ? -1.404 -0.373 -10.721 1.00 88.38 87 GLN A CA 1
ATOM 690 C C . 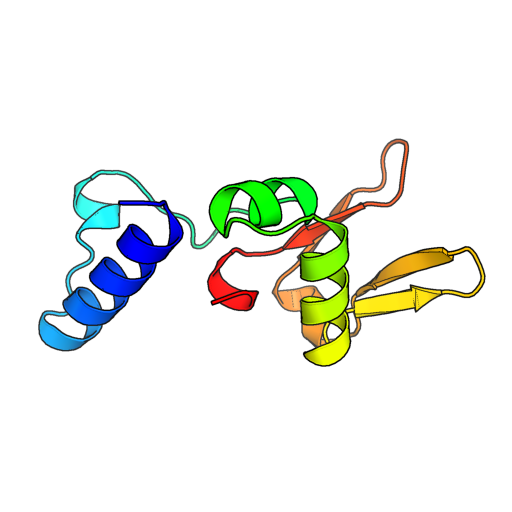GLN A 1 87 ? -1.662 -1.327 -9.564 1.00 88.38 87 GLN A C 1
ATOM 692 O O . GLN A 1 87 ? -2.505 -2.215 -9.662 1.00 88.38 87 GLN A O 1
ATOM 697 N N . LEU A 1 88 ? -0.970 -1.085 -8.455 1.00 94.44 88 LEU A N 1
ATOM 698 C CA . LEU A 1 88 ? -1.212 -1.762 -7.190 1.00 94.44 88 LEU A CA 1
ATOM 699 C C . LEU A 1 88 ? -1.895 -0.790 -6.243 1.00 94.44 88 LEU A C 1
ATOM 701 O O . LEU A 1 88 ? -1.442 0.346 -6.077 1.00 94.44 88 LEU A O 1
ATOM 705 N N . LYS A 1 89 ? -2.982 -1.239 -5.627 1.00 95.12 89 LYS A N 1
ATOM 706 C CA . LYS A 1 89 ? -3.563 -0.580 -4.463 1.00 95.12 89 LYS A CA 1
ATOM 707 C C . LYS A 1 89 ? -3.283 -1.409 -3.223 1.00 95.12 89 LYS A C 1
ATOM 709 O O . LYS A 1 89 ? -3.319 -2.628 -3.307 1.00 95.12 89 LYS A O 1
ATOM 714 N N . TRP A 1 90 ? -3.062 -0.758 -2.091 1.00 95.31 90 TRP A N 1
ATOM 715 C CA . TRP A 1 90 ? -2.649 -1.388 -0.840 1.00 95.31 90 TRP A CA 1
ATOM 716 C C . TRP A 1 90 ? -3.590 -1.015 0.297 1.00 95.31 90 TRP A C 1
ATOM 718 O O . TRP A 1 90 ? -4.139 0.092 0.317 1.00 95.31 90 TRP A O 1
ATOM 728 N N . GLN A 1 91 ? -3.756 -1.926 1.250 1.00 92.38 91 GLN A N 1
ATOM 729 C CA . GLN A 1 91 ? -4.422 -1.612 2.508 1.00 92.38 91 GLN A CA 1
ATOM 730 C C . GLN A 1 91 ? -3.577 -0.633 3.330 1.00 92.38 91 GLN A C 1
ATOM 732 O O . GLN A 1 91 ? -2.351 -0.735 3.397 1.00 92.38 91 GLN A O 1
ATOM 737 N N . ILE A 1 92 ? -4.237 0.332 3.972 1.00 85.94 92 ILE A N 1
ATOM 738 C CA . ILE A 1 92 ? -3.561 1.431 4.678 1.00 85.94 92 ILE A CA 1
ATOM 739 C C . ILE A 1 92 ? -2.708 0.956 5.863 1.00 85.94 92 ILE A C 1
ATOM 741 O O . ILE A 1 92 ? -1.641 1.517 6.106 1.00 85.94 92 ILE A O 1
ATOM 745 N N . PHE A 1 93 ? -3.129 -0.111 6.551 1.00 84.38 93 PHE A N 1
ATOM 746 C CA . PHE A 1 93 ? -2.433 -0.638 7.729 1.00 84.38 93 PHE A CA 1
ATOM 747 C C . PHE A 1 93 ? -1.054 -1.226 7.419 1.00 84.38 93 PHE A C 1
ATOM 749 O O . PHE A 1 93 ? -0.251 -1.394 8.323 1.00 84.38 93 PHE A O 1
ATOM 756 N N . ILE A 1 94 ? -0.752 -1.519 6.152 1.00 87.00 94 ILE A N 1
ATOM 757 C CA . ILE A 1 94 ? 0.575 -1.989 5.743 1.00 87.00 94 ILE A CA 1
ATOM 758 C C . ILE A 1 94 ? 1.628 -0.885 5.848 1.00 87.00 94 ILE A C 1
ATOM 760 O O . ILE A 1 94 ? 2.821 -1.177 5.966 1.00 87.00 94 ILE A O 1
ATOM 764 N N . ILE A 1 95 ? 1.211 0.378 5.770 1.00 82.62 95 ILE A N 1
ATOM 765 C CA . ILE A 1 95 ? 2.111 1.527 5.902 1.00 82.62 95 ILE A CA 1
ATOM 766 C C . ILE A 1 95 ? 2.269 1.954 7.362 1.00 82.62 95 ILE A C 1
ATOM 768 O O . ILE A 1 95 ? 3.329 2.471 7.714 1.00 82.62 95 ILE A O 1
ATOM 772 N N . LEU A 1 96 ? 1.238 1.714 8.174 1.00 72.38 96 LEU A N 1
ATOM 773 C CA . LEU A 1 96 ? 1.275 1.854 9.628 1.00 72.38 96 LEU A CA 1
ATOM 774 C C . LEU A 1 96 ? 2.230 0.819 10.260 1.00 72.38 96 LEU A C 1
ATOM 776 O O . LEU A 1 96 ? 2.672 1.081 11.396 1.00 72.38 96 LEU A O 1
#

Sequence (96 aa):
MNLIGQIELDTLHKNQTDESLLEKLGKNFENSYFLPTELGKMTGMSGAEINLILEKKGLQFRDENGIWRPISSGKEFCLEIGNKFHQLKWQIFIIL

Radius of gyration: 14.58 Å; chains: 1; bounding box: 32×29×44 Å